Protein AF-A0A9D9GZW2-F1 (afdb_monomer_lite)

pLDDT: mean 77.82, std 18.8, range [27.69, 95.94]

Radius of gyration: 30.68 Å; chains: 1; bounding box: 64×22×95 Å

Organism: NCBI:txid2840936

Sequence (151 aa):
MFKLPNYIFGRLLDHSAIKVSILGNEFYRHENKVACKLFFTVKTPDNHLLKDLFIDDYFVSIGIAKCSENDTFDLTTGQKIAYAKAEKAAYWEVMSRLLAFKSDLKQFLDTFDTVYSQFSEKYDRTIECTDRYLDRFNGCQNFENESEPFC

Structure (mmCIF, N/CA/C/O backbone):
data_AF-A0A9D9GZW2-F1
#
_entry.id   AF-A0A9D9GZW2-F1
#
loop_
_atom_site.group_PDB
_atom_site.id
_atom_site.type_symbol
_atom_site.label_atom_id
_atom_site.label_alt_id
_atom_site.label_comp_id
_atom_site.label_asym_id
_atom_site.label_entity_id
_atom_site.label_seq_id
_atom_site.pdbx_PDB_ins_code
_atom_site.Cartn_x
_atom_site.Cartn_y
_atom_site.Cartn_z
_atom_site.occupancy
_atom_site.B_iso_or_equiv
_atom_site.auth_seq_id
_atom_site.auth_comp_id
_atom_site.auth_asym_id
_atom_site.auth_atom_id
_atom_site.pdbx_PDB_model_num
ATOM 1 N N . MET A 1 1 ? 11.583 -4.893 -32.122 1.00 30.06 1 MET A N 1
ATOM 2 C CA . MET A 1 1 ? 10.360 -4.078 -32.293 1.00 30.06 1 MET A CA 1
ATOM 3 C C . MET A 1 1 ? 9.635 -4.034 -30.952 1.00 30.06 1 MET A C 1
ATOM 5 O O . MET A 1 1 ? 8.847 -4.924 -30.659 1.00 30.06 1 MET A O 1
ATOM 9 N N . PHE A 1 2 ? 9.972 -3.072 -30.090 1.00 27.69 2 PHE A N 1
ATOM 10 C CA . PHE A 1 2 ? 9.299 -2.903 -28.800 1.00 27.69 2 PHE A CA 1
ATOM 11 C C . PHE A 1 2 ? 8.012 -2.114 -29.034 1.00 27.69 2 PHE A C 1
ATOM 13 O O . PHE A 1 2 ? 8.045 -0.914 -29.288 1.00 27.69 2 PHE A O 1
ATOM 20 N N . LYS A 1 3 ? 6.870 -2.806 -29.024 1.00 28.12 3 LYS A N 1
ATOM 21 C CA . LYS A 1 3 ? 5.562 -2.151 -29.003 1.00 28.12 3 LYS A CA 1
ATOM 22 C C . LYS A 1 3 ? 5.305 -1.678 -27.576 1.00 28.12 3 LYS A C 1
ATOM 24 O O . LYS A 1 3 ? 4.953 -2.490 -26.726 1.00 28.12 3 LYS A O 1
ATOM 29 N N . LEU A 1 4 ? 5.464 -0.381 -27.326 1.00 31.77 4 LEU A N 1
ATOM 30 C CA . LEU A 1 4 ? 4.804 0.265 -26.193 1.00 31.77 4 LEU A CA 1
ATOM 31 C C . LEU A 1 4 ? 3.288 0.177 -26.442 1.00 31.77 4 LEU A C 1
ATOM 33 O O . LEU A 1 4 ? 2.822 0.654 -27.481 1.00 31.77 4 LEU A O 1
ATOM 37 N N . PRO A 1 5 ? 2.500 -0.473 -25.569 1.00 34.72 5 PRO A N 1
ATOM 38 C CA . PRO A 1 5 ? 1.058 -0.513 -25.742 1.00 34.72 5 PRO A CA 1
ATOM 39 C C . PRO A 1 5 ? 0.489 0.900 -25.577 1.00 34.72 5 PRO A C 1
ATOM 41 O O . PRO A 1 5 ? 0.756 1.566 -24.579 1.00 34.72 5 PRO A O 1
ATOM 44 N N . ASN A 1 6 ? -0.354 1.318 -26.524 1.00 36.75 6 ASN A N 1
ATOM 45 C CA . ASN A 1 6 ? -1.133 2.569 -26.545 1.00 36.75 6 ASN A CA 1
ATOM 46 C C . ASN A 1 6 ? -2.160 2.708 -25.388 1.00 36.75 6 ASN A C 1
ATOM 48 O O . ASN A 1 6 ? -3.208 3.327 -25.545 1.00 36.75 6 ASN A O 1
ATOM 52 N N . TYR A 1 7 ? -1.899 2.131 -24.215 1.00 39.03 7 TYR A N 1
ATOM 53 C CA . TYR A 1 7 ? -2.846 2.045 -23.101 1.00 39.03 7 TYR A CA 1
ATOM 54 C C . TYR A 1 7 ? -2.590 3.039 -21.961 1.00 39.03 7 TYR A C 1
ATOM 56 O O . TYR A 1 7 ? -3.383 3.084 -21.025 1.00 39.03 7 TYR A O 1
ATOM 64 N N . ILE A 1 8 ? -1.534 3.858 -22.017 1.00 45.75 8 ILE A N 1
ATOM 65 C CA . ILE A 1 8 ? -1.079 4.605 -20.828 1.00 45.75 8 ILE A CA 1
ATOM 66 C C . ILE A 1 8 ? -1.924 5.860 -20.521 1.00 45.75 8 ILE A C 1
ATOM 68 O O . ILE A 1 8 ? -1.974 6.277 -19.370 1.00 45.75 8 ILE A O 1
ATOM 72 N N . PHE A 1 9 ? -2.682 6.418 -21.474 1.00 39.94 9 PHE A N 1
ATOM 73 C CA . PHE A 1 9 ? -3.397 7.690 -21.236 1.00 39.94 9 PHE A CA 1
ATOM 74 C C . PHE A 1 9 ? -4.919 7.674 -21.474 1.00 39.94 9 PHE A C 1
ATOM 76 O O . PHE A 1 9 ? -5.599 8.633 -21.120 1.00 39.94 9 PHE A O 1
ATOM 83 N N . GLY A 1 10 ? -5.492 6.594 -22.020 1.00 32.19 10 GLY A N 1
ATOM 84 C CA . GLY A 1 10 ? -6.872 6.599 -22.542 1.00 32.19 10 GLY A CA 1
ATOM 85 C C . GLY A 1 10 ? -8.004 6.179 -21.592 1.00 32.19 10 GLY A C 1
ATOM 86 O O . GLY A 1 10 ? -9.165 6.249 -21.985 1.00 32.19 10 GLY A O 1
ATOM 87 N N . ARG A 1 11 ? -7.722 5.720 -20.365 1.00 36.09 11 ARG A N 1
ATOM 88 C CA . ARG A 1 11 ? -8.758 5.301 -19.388 1.00 36.09 11 ARG A CA 1
ATOM 89 C C . ARG A 1 11 ? -8.500 5.835 -17.978 1.00 36.09 11 ARG A C 1
ATOM 91 O O . ARG A 1 11 ? -8.684 5.139 -16.988 1.00 36.09 11 ARG A O 1
ATOM 98 N N . LEU A 1 12 ? -8.089 7.095 -17.882 1.00 40.19 12 LEU A N 1
ATOM 99 C CA . LEU A 1 12 ? -7.905 7.799 -16.606 1.00 40.19 12 LEU A CA 1
ATOM 100 C C . LEU A 1 12 ? -9.223 8.251 -15.943 1.00 40.19 12 LEU A C 1
ATOM 102 O O . LEU A 1 12 ? -9.190 9.004 -14.976 1.00 40.19 12 LEU A O 1
ATOM 106 N N . LEU A 1 13 ? -10.380 7.799 -16.435 1.00 41.38 13 LEU A N 1
ATOM 107 C CA . LEU A 1 13 ? -11.697 8.192 -15.932 1.00 41.38 13 LEU A CA 1
ATOM 108 C C . LEU A 1 13 ? -12.627 6.978 -15.826 1.00 41.38 13 LEU A C 1
ATOM 110 O O . LEU A 1 13 ? -13.649 6.901 -16.498 1.00 41.38 13 LEU A O 1
ATOM 114 N N . ASP A 1 14 ? -12.270 6.027 -14.967 1.00 44.28 14 ASP A N 1
ATOM 115 C CA . ASP A 1 14 ? -13.284 5.224 -14.287 1.00 44.28 14 ASP A CA 1
ATOM 116 C C . ASP A 1 14 ? -13.081 5.415 -12.781 1.00 44.28 14 ASP A C 1
ATOM 118 O O . ASP A 1 14 ? -12.043 5.066 -12.216 1.00 44.28 14 ASP A O 1
ATOM 122 N N . HIS A 1 15 ? -14.027 6.094 -12.135 1.00 45.00 15 HIS A N 1
ATOM 123 C CA . HIS A 1 15 ? -13.935 6.603 -10.762 1.00 45.00 15 HIS A CA 1
ATOM 124 C C . HIS A 1 15 ? -14.033 5.511 -9.678 1.00 45.00 15 HIS A C 1
ATOM 126 O O . HIS A 1 15 ? -14.522 5.753 -8.571 1.00 45.00 15 HIS A O 1
ATOM 132 N N . SER A 1 16 ? -13.536 4.301 -9.924 1.00 54.06 16 SER A N 1
ATOM 133 C CA . SER A 1 16 ? -13.390 3.295 -8.874 1.00 54.06 16 SER A CA 1
ATOM 134 C C . SER A 1 16 ? -12.035 3.458 -8.183 1.00 54.06 16 SER A C 1
ATOM 136 O O . SER A 1 16 ? -11.085 2.742 -8.482 1.00 54.06 16 SER A O 1
ATOM 138 N N . ALA A 1 17 ? -11.946 4.431 -7.271 1.00 71.25 17 ALA A N 1
ATOM 139 C CA . ALA A 1 17 ? -10.790 4.639 -6.398 1.00 71.25 17 ALA A CA 1
ATOM 140 C C . ALA A 1 17 ? -10.310 3.327 -5.746 1.00 71.25 17 ALA A C 1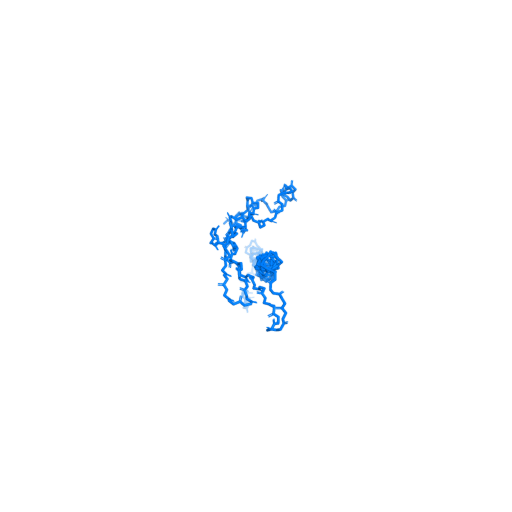
ATOM 142 O O . ALA A 1 17 ? -11.120 2.434 -5.480 1.00 71.25 17 ALA A O 1
ATOM 143 N N . ILE A 1 18 ? -9.009 3.240 -5.446 1.00 76.06 18 ILE A N 1
ATOM 144 C CA . ILE A 1 18 ? -8.459 2.196 -4.571 1.00 76.06 18 ILE A CA 1
ATOM 145 C C . ILE A 1 18 ? -9.237 2.231 -3.250 1.00 76.06 18 ILE A C 1
ATOM 147 O O . ILE A 1 18 ? -9.364 3.292 -2.637 1.00 76.06 18 ILE A O 1
ATOM 151 N N . LYS A 1 19 ? -9.791 1.090 -2.829 1.00 83.19 19 LYS A N 1
ATOM 152 C CA . LYS A 1 19 ? -10.639 0.988 -1.631 1.00 83.19 19 LYS A CA 1
ATOM 153 C C . LYS A 1 19 ? -10.162 -0.125 -0.711 1.00 83.19 19 LYS A C 1
ATOM 155 O O . LYS A 1 19 ? -9.970 -1.254 -1.153 1.00 83.19 19 LYS A O 1
ATOM 160 N N . VAL A 1 20 ? -10.077 0.177 0.581 1.00 87.06 20 VAL A N 1
ATOM 161 C CA . VAL A 1 20 ? -9.955 -0.837 1.634 1.00 87.06 20 VAL A CA 1
ATOM 162 C C . VAL A 1 20 ? -11.325 -1.490 1.810 1.00 87.06 20 VAL A C 1
ATOM 164 O O . VAL A 1 20 ? -12.293 -0.826 2.172 1.00 87.06 20 VAL A O 1
ATOM 167 N N . SER A 1 21 ? -11.422 -2.780 1.504 1.00 88.12 21 SER A N 1
ATOM 168 C CA . SER A 1 21 ? -12.635 -3.580 1.682 1.00 88.12 21 SER A CA 1
ATOM 169 C C . SER A 1 21 ? -12.471 -4.445 2.922 1.00 88.12 21 SER A C 1
ATOM 171 O O . SER A 1 21 ? -11.622 -5.333 2.960 1.00 88.12 21 SER A O 1
ATOM 173 N N . ILE A 1 22 ? -13.262 -4.167 3.953 1.00 87.94 22 ILE A N 1
ATOM 174 C CA . ILE A 1 22 ? -13.203 -4.895 5.221 1.00 87.94 22 ILE A CA 1
ATOM 175 C C . ILE A 1 22 ? -13.950 -6.218 5.059 1.00 87.94 22 ILE A C 1
ATOM 177 O O . ILE A 1 22 ? -15.128 -6.226 4.708 1.00 87.94 22 ILE A O 1
ATOM 181 N N . LEU A 1 23 ? -13.253 -7.325 5.307 1.00 87.19 23 LEU A N 1
ATOM 182 C CA . LEU A 1 23 ? -13.788 -8.683 5.194 1.00 87.19 23 LEU A CA 1
ATOM 183 C C . LEU A 1 23 ? -14.359 -9.173 6.527 1.00 87.19 23 LEU A C 1
ATOM 185 O O . LEU A 1 23 ? -15.326 -9.928 6.552 1.00 87.19 23 LEU A O 1
ATOM 189 N N . GLY A 1 24 ? -13.764 -8.732 7.636 1.00 87.75 24 GLY A N 1
ATOM 190 C CA . GLY A 1 24 ? -14.200 -9.101 8.974 1.00 87.75 24 GLY A CA 1
ATOM 191 C C . GLY A 1 24 ? -13.320 -8.506 10.065 1.00 87.75 24 GLY A C 1
ATOM 192 O O . GLY A 1 24 ? -12.265 -7.924 9.800 1.00 87.75 24 GLY A O 1
ATOM 193 N N . ASN A 1 25 ? -13.760 -8.660 11.310 1.00 91.50 25 ASN A N 1
ATOM 194 C CA . ASN A 1 25 ? -12.998 -8.279 12.487 1.00 91.50 25 ASN A CA 1
ATOM 195 C C . ASN A 1 25 ? -13.123 -9.333 13.596 1.00 91.50 25 ASN A C 1
ATOM 197 O O . ASN A 1 25 ? -14.113 -10.051 13.699 1.00 91.50 25 ASN A O 1
ATOM 201 N N . GLU A 1 26 ? -12.094 -9.419 14.429 1.00 92.75 26 GLU A N 1
ATOM 202 C CA . GLU A 1 26 ? -12.056 -10.257 15.623 1.00 92.75 26 GLU A CA 1
ATOM 203 C C . GLU A 1 26 ? -11.613 -9.408 16.810 1.00 92.75 26 GLU A C 1
ATOM 205 O O . GLU A 1 26 ? -10.624 -8.674 16.729 1.00 92.75 26 GLU A O 1
ATOM 210 N N . PHE A 1 27 ? -12.323 -9.524 17.929 1.00 90.12 27 PHE A N 1
ATOM 211 C CA . PHE A 1 27 ? -11.971 -8.827 19.160 1.00 90.12 27 PHE A CA 1
ATOM 212 C C . PHE A 1 27 ? -11.376 -9.788 20.182 1.00 90.12 27 PHE A C 1
ATOM 214 O O . PHE A 1 27 ? -11.946 -10.833 20.483 1.00 90.12 27 PHE A O 1
ATOM 221 N N . TYR A 1 28 ? -10.259 -9.376 20.772 1.00 91.56 28 TYR A N 1
ATOM 222 C CA . TYR A 1 28 ? -9.577 -10.085 21.846 1.00 91.56 28 TYR A CA 1
ATOM 223 C C . TYR A 1 28 ? -9.555 -9.194 23.081 1.00 91.56 28 TYR A C 1
ATOM 225 O O . TYR A 1 28 ? -9.171 -8.026 23.006 1.00 91.56 28 TYR A O 1
ATOM 233 N N . ARG A 1 29 ? -9.959 -9.736 24.230 1.00 85.94 29 ARG A N 1
ATOM 234 C CA . ARG A 1 29 ? -9.942 -9.018 25.508 1.00 85.94 29 ARG A CA 1
ATOM 235 C C . ARG A 1 29 ? -8.911 -9.632 26.439 1.00 85.94 29 ARG A C 1
ATOM 237 O O . ARG A 1 29 ? -8.884 -10.846 26.618 1.00 85.94 29 ARG A O 1
ATOM 244 N N . HIS A 1 30 ? -8.133 -8.775 27.088 1.00 85.31 30 HIS A N 1
ATOM 245 C CA . HIS A 1 30 ? -7.280 -9.173 28.197 1.00 85.31 30 HIS A CA 1
ATOM 246 C C . HIS A 1 30 ? -7.167 -8.020 29.198 1.00 85.31 30 HIS A C 1
ATOM 248 O O . HIS A 1 30 ? -6.673 -6.949 28.845 1.00 85.31 30 HIS A O 1
ATOM 254 N N . GLU A 1 31 ? -7.652 -8.226 30.426 1.00 85.12 31 GLU A N 1
ATOM 255 C CA . GLU A 1 31 ? -7.651 -7.214 31.497 1.00 85.12 31 GLU A CA 1
ATOM 256 C C . GLU A 1 31 ? -8.304 -5.883 31.046 1.00 85.12 31 GLU A C 1
ATOM 258 O O . GLU A 1 31 ? -9.431 -5.887 30.539 1.00 85.12 31 GLU A O 1
ATOM 263 N N . ASN A 1 32 ? -7.581 -4.762 31.183 1.00 85.38 32 ASN A N 1
ATOM 264 C CA . ASN A 1 32 ? -7.967 -3.406 30.769 1.00 85.38 32 ASN A CA 1
ATOM 265 C C . ASN A 1 32 ? -7.593 -3.101 29.303 1.00 85.38 32 ASN A C 1
ATOM 267 O O . ASN A 1 32 ? -7.330 -1.947 28.941 1.00 85.38 32 ASN A O 1
ATOM 271 N N . LYS A 1 33 ? -7.507 -4.135 28.453 1.00 88.00 33 LYS A N 1
ATOM 272 C CA . LYS A 1 33 ? -7.174 -4.022 27.027 1.00 88.00 33 LYS A CA 1
ATOM 273 C C . LYS A 1 33 ? -8.191 -4.747 26.152 1.00 88.00 33 LYS A C 1
ATOM 275 O O . LYS A 1 33 ? -8.612 -5.868 26.444 1.00 88.00 33 LYS A O 1
ATOM 280 N N . VAL A 1 34 ? -8.500 -4.128 25.017 1.00 91.44 34 VAL A N 1
ATOM 281 C CA . VAL A 1 34 ? -9.183 -4.754 23.882 1.00 91.44 34 VAL A CA 1
ATOM 282 C C . VAL A 1 34 ? -8.324 -4.573 22.641 1.00 91.44 34 VAL A C 1
ATOM 284 O O . VAL A 1 34 ? -7.910 -3.461 22.316 1.00 91.44 34 VAL A O 1
ATOM 287 N N . ALA A 1 35 ? -8.059 -5.668 21.943 1.00 92.00 35 ALA A N 1
ATOM 288 C CA . ALA A 1 35 ? -7.463 -5.663 20.620 1.00 92.00 35 ALA A CA 1
ATOM 289 C C . ALA A 1 35 ? -8.536 -5.992 19.577 1.00 92.00 35 ALA A C 1
ATOM 291 O O . ALA A 1 35 ? -9.394 -6.838 19.811 1.00 92.00 35 ALA A O 1
ATOM 292 N N . CYS A 1 36 ? -8.472 -5.326 18.432 1.00 92.44 36 CYS A N 1
ATOM 293 C CA . CYS A 1 36 ? -9.262 -5.615 17.247 1.00 92.44 36 CYS A CA 1
ATOM 294 C C . CYS A 1 36 ? -8.299 -6.050 16.151 1.00 92.44 36 CYS A C 1
ATOM 296 O O . CYS A 1 36 ? -7.436 -5.270 15.750 1.00 92.44 36 CYS A O 1
ATOM 298 N N . LYS A 1 37 ? -8.452 -7.276 15.667 1.00 93.75 37 LYS A N 1
ATOM 299 C CA . LYS A 1 37 ? -7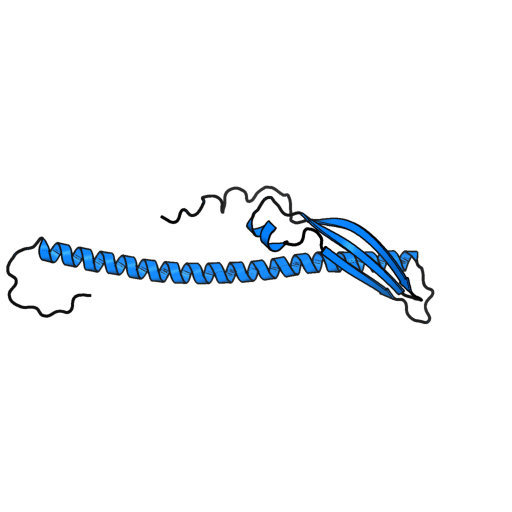.794 -7.778 14.467 1.00 93.75 37 LYS A CA 1
ATOM 300 C C . LYS A 1 37 ? -8.749 -7.566 13.297 1.00 93.75 37 LYS A C 1
ATOM 302 O O . LYS A 1 37 ? -9.862 -8.078 13.312 1.00 93.75 37 LYS A O 1
ATOM 307 N N . LEU A 1 38 ? -8.343 -6.756 12.332 1.00 93.38 38 LEU A N 1
ATOM 308 C CA . LEU A 1 38 ? -9.115 -6.377 11.157 1.00 93.38 38 LEU A CA 1
ATOM 309 C C . LEU A 1 38 ? -8.553 -7.104 9.939 1.00 93.38 38 LEU A C 1
ATOM 311 O O . LEU A 1 38 ? -7.372 -6.955 9.627 1.00 93.38 38 LEU A O 1
ATOM 315 N N . PHE A 1 39 ? -9.408 -7.857 9.257 1.00 92.12 39 PHE A N 1
ATOM 316 C CA . PHE A 1 39 ? -9.090 -8.520 8.000 1.00 92.12 39 PHE A CA 1
ATOM 317 C C . PHE A 1 39 ? -9.639 -7.666 6.868 1.00 92.12 39 PHE A C 1
ATOM 319 O O . PHE A 1 39 ? -10.838 -7.369 6.827 1.00 92.12 39 PHE A O 1
ATOM 326 N N . PHE A 1 40 ? -8.771 -7.248 5.958 1.00 91.31 40 PHE A N 1
ATOM 327 C CA . PHE A 1 40 ? -9.157 -6.382 4.855 1.00 91.31 40 PHE A CA 1
ATOM 328 C C . PHE A 1 40 ? -8.465 -6.798 3.568 1.00 91.31 40 PHE A C 1
ATOM 330 O O . PHE A 1 40 ? -7.414 -7.421 3.584 1.00 91.31 40 PHE A O 1
ATOM 337 N N . THR A 1 41 ? -9.054 -6.435 2.441 1.00 91.00 41 THR A N 1
ATOM 338 C CA . THR A 1 41 ? -8.436 -6.552 1.122 1.00 91.00 41 THR A CA 1
ATOM 339 C C . THR A 1 41 ? -8.428 -5.189 0.448 1.00 91.00 41 THR A C 1
ATOM 341 O O . THR A 1 41 ? -9.165 -4.277 0.843 1.00 91.00 41 THR A O 1
ATOM 344 N N . VAL A 1 42 ? -7.589 -5.025 -0.566 1.00 87.62 42 VAL A N 1
ATOM 345 C CA . VAL A 1 42 ? -7.514 -3.791 -1.342 1.00 87.62 42 VAL A CA 1
ATOM 346 C C . VAL A 1 42 ? -8.176 -4.032 -2.683 1.00 87.62 42 VAL A C 1
ATOM 348 O O . VAL A 1 42 ? -7.692 -4.791 -3.514 1.00 87.62 42 VAL A O 1
ATOM 351 N N . LYS A 1 43 ? -9.291 -3.344 -2.918 1.00 83.44 43 LYS A N 1
ATOM 352 C CA . LYS A 1 43 ? -9.925 -3.335 -4.228 1.00 83.44 43 LYS A CA 1
ATOM 353 C C . LYS A 1 43 ? -9.249 -2.278 -5.086 1.00 83.44 43 LYS A C 1
ATOM 355 O O . LYS A 1 43 ? -9.391 -1.081 -4.824 1.00 83.44 43 LYS A O 1
ATOM 360 N N . THR A 1 44 ? -8.535 -2.724 -6.107 1.00 77.38 44 THR A N 1
ATOM 361 C CA . THR A 1 44 ? -7.929 -1.867 -7.124 1.00 77.38 44 THR A CA 1
ATOM 362 C C . THR A 1 44 ? -8.780 -1.849 -8.398 1.00 77.38 44 THR A C 1
ATOM 364 O O . THR A 1 44 ? -9.568 -2.771 -8.634 1.00 77.38 44 THR A O 1
ATOM 367 N N . PRO A 1 45 ? -8.671 -0.794 -9.227 1.00 75.00 45 PRO A N 1
ATOM 368 C CA . PRO A 1 45 ? -9.142 -0.846 -10.608 1.00 75.00 45 PRO A CA 1
ATOM 369 C C . PRO A 1 45 ? -8.516 -2.032 -11.347 1.00 75.00 45 PRO A C 1
ATOM 371 O O . PRO A 1 45 ? -7.454 -2.514 -10.948 1.00 75.00 45 PRO A O 1
ATOM 374 N N . ASP A 1 46 ? -9.120 -2.455 -12.459 1.00 73.19 46 ASP A N 1
ATOM 375 C CA . ASP A 1 46 ? -8.546 -3.488 -13.328 1.00 73.19 46 ASP A CA 1
ATOM 376 C C . ASP A 1 46 ? -7.285 -2.967 -14.048 1.00 73.19 46 ASP A C 1
ATOM 378 O O . ASP A 1 46 ? -7.300 -2.568 -15.211 1.00 73.19 46 ASP A O 1
ATOM 382 N N . ASN A 1 47 ? -6.189 -2.891 -13.297 1.00 72.81 47 ASN A N 1
ATOM 383 C CA . ASN A 1 47 ? -4.884 -2.408 -13.707 1.00 72.81 47 ASN A CA 1
ATOM 384 C C . ASN A 1 47 ? -3.830 -3.400 -13.203 1.00 72.81 47 ASN A C 1
ATOM 386 O O . ASN A 1 47 ? -3.680 -3.594 -11.999 1.00 72.81 47 ASN A O 1
ATOM 390 N N . HIS A 1 48 ? -3.104 -4.016 -14.136 1.00 70.69 48 HIS A N 1
ATOM 391 C CA . HIS A 1 48 ? -2.097 -5.038 -13.848 1.00 70.69 48 HIS A CA 1
ATOM 392 C C . HIS A 1 48 ? -0.991 -4.539 -12.902 1.00 70.69 48 HIS A C 1
ATOM 394 O O . HIS A 1 48 ? -0.651 -5.248 -11.966 1.00 70.69 48 HIS A O 1
ATOM 400 N N . LEU A 1 49 ? -0.527 -3.292 -13.045 1.00 72.56 49 LEU A N 1
ATOM 401 C CA . LEU A 1 49 ? 0.512 -2.720 -12.176 1.00 72.56 49 LEU A CA 1
ATOM 402 C C . LEU A 1 49 ? 0.039 -2.575 -10.725 1.00 72.56 49 LEU A C 1
ATOM 404 O O . LEU A 1 49 ? 0.798 -2.803 -9.789 1.00 72.56 49 LEU A O 1
ATOM 408 N N . LEU A 1 50 ? -1.226 -2.192 -10.527 1.00 75.06 50 LEU A N 1
ATOM 409 C CA . LEU A 1 50 ? -1.796 -2.075 -9.184 1.00 75.06 50 LEU A CA 1
ATOM 410 C C . LEU A 1 50 ? -2.116 -3.440 -8.574 1.00 75.06 50 LEU A C 1
ATOM 412 O O . LEU A 1 50 ? -2.063 -3.567 -7.356 1.00 75.06 50 LEU A O 1
ATOM 416 N N . LYS A 1 51 ? -2.447 -4.452 -9.384 1.00 74.56 51 LYS A N 1
ATOM 417 C CA . LYS A 1 51 ? -2.633 -5.826 -8.894 1.00 74.56 51 LYS A CA 1
ATOM 418 C C . LYS A 1 51 ? -1.329 -6.394 -8.340 1.00 74.56 51 LYS A C 1
ATOM 420 O O . LYS A 1 51 ? -1.341 -6.951 -7.249 1.00 74.56 51 LYS A O 1
ATOM 425 N N . ASP A 1 52 ? -0.215 -6.152 -9.026 1.00 76.25 52 ASP A N 1
ATOM 426 C CA . ASP A 1 52 ? 1.105 -6.616 -8.586 1.00 76.25 52 ASP A CA 1
ATOM 427 C C . ASP A 1 52 ? 1.588 -5.911 -7.299 1.00 76.25 52 ASP A C 1
ATOM 429 O O . ASP A 1 52 ? 2.381 -6.460 -6.540 1.00 76.25 52 ASP A O 1
ATOM 433 N N . LEU A 1 53 ? 1.083 -4.710 -6.993 1.00 77.25 53 LEU A N 1
ATOM 434 C CA . LEU A 1 53 ? 1.425 -3.987 -5.760 1.00 77.25 53 LEU A CA 1
ATOM 435 C C . LEU A 1 53 ? 0.779 -4.586 -4.495 1.00 77.25 53 LEU A C 1
ATOM 437 O O . LEU A 1 53 ? 1.327 -4.477 -3.393 1.00 77.25 53 LEU A O 1
ATOM 441 N N . PHE A 1 54 ? -0.401 -5.190 -4.639 1.00 80.38 54 PHE A N 1
ATOM 442 C CA . PHE A 1 54 ? -1.182 -5.759 -3.536 1.00 80.38 54 PHE A CA 1
ATOM 443 C C . PHE A 1 54 ? -1.264 -7.285 -3.627 1.00 80.38 54 PHE A C 1
ATOM 445 O O . PHE A 1 54 ? -2.293 -7.863 -3.289 1.00 80.38 54 PHE A O 1
ATOM 452 N N . ILE A 1 55 ? -0.178 -7.930 -4.071 1.00 68.31 55 ILE A N 1
ATOM 453 C CA . ILE A 1 55 ? -0.005 -9.381 -3.927 1.00 68.31 55 ILE A CA 1
ATOM 454 C C . ILE A 1 55 ? -0.204 -9.721 -2.441 1.00 68.31 55 ILE A C 1
ATOM 456 O O . ILE A 1 55 ? 0.321 -9.004 -1.587 1.00 68.31 55 ILE A O 1
ATOM 460 N N . ASP A 1 56 ? -0.981 -10.777 -2.185 1.00 60.97 56 ASP A N 1
ATOM 461 C CA . ASP A 1 56 ? -1.651 -11.157 -0.928 1.00 60.97 56 ASP A CA 1
ATOM 462 C C . ASP A 1 56 ? -3.120 -10.685 -0.884 1.00 60.97 56 ASP A C 1
ATOM 464 O O . ASP A 1 56 ? -3.439 -9.566 -0.490 1.00 60.97 56 ASP A O 1
ATOM 468 N N . ASP A 1 57 ? -4.045 -11.577 -1.271 1.00 70.81 57 ASP A N 1
ATOM 469 C CA . ASP A 1 57 ? -5.490 -11.298 -1.401 1.00 70.81 57 ASP A CA 1
ATOM 470 C C . ASP A 1 57 ? -6.163 -10.796 -0.103 1.00 70.81 57 ASP A C 1
ATOM 472 O O . ASP A 1 57 ? -7.282 -10.268 -0.140 1.00 70.81 57 ASP A O 1
ATOM 476 N N . TYR A 1 58 ? -5.498 -10.926 1.051 1.00 83.88 58 TYR A N 1
ATOM 477 C CA . TYR A 1 58 ? -5.966 -10.412 2.334 1.00 83.88 58 TYR A CA 1
ATOM 478 C C . TYR A 1 58 ? -4.814 -9.922 3.228 1.00 83.88 58 TYR A C 1
ATOM 480 O O . TYR A 1 58 ? -3.784 -10.570 3.390 1.00 83.88 58 TYR A O 1
ATOM 488 N N . PHE A 1 59 ? -5.048 -8.794 3.888 1.00 89.12 59 PHE A N 1
ATOM 489 C CA . PHE A 1 59 ? -4.169 -8.148 4.855 1.00 89.12 59 PHE A CA 1
ATOM 490 C C . PHE A 1 59 ? -4.783 -8.203 6.252 1.00 89.12 59 PHE A C 1
ATOM 492 O O . PHE A 1 59 ? -6.003 -8.311 6.429 1.00 89.12 59 PHE A O 1
ATOM 499 N N . VAL A 1 60 ? -3.923 -8.096 7.263 1.00 92.06 60 VAL A N 1
ATOM 500 C CA . VAL A 1 60 ? -4.329 -8.102 8.667 1.00 92.06 60 VAL A CA 1
ATOM 501 C C . VAL A 1 60 ? -3.736 -6.894 9.373 1.00 92.06 60 VAL A C 1
ATOM 503 O O . VAL A 1 60 ? -2.523 -6.739 9.449 1.00 92.06 60 VAL A O 1
ATOM 506 N N . SER A 1 61 ? -4.598 -6.070 9.960 1.00 92.44 61 SER A N 1
ATOM 507 C CA . SER A 1 61 ? -4.205 -4.940 10.804 1.00 92.44 61 SER A CA 1
ATOM 508 C C . SER A 1 61 ? -4.727 -5.122 12.222 1.00 92.44 61 SER A C 1
ATOM 510 O O . SER A 1 61 ? -5.830 -5.621 12.425 1.00 92.44 61 SER A O 1
ATOM 512 N N . ILE A 1 62 ? -3.949 -4.713 13.225 1.00 93.94 62 ILE A N 1
ATOM 513 C CA . ILE A 1 62 ? -4.335 -4.839 14.635 1.00 93.94 62 ILE A CA 1
ATOM 514 C C . ILE A 1 62 ? -4.378 -3.460 15.283 1.00 93.94 62 ILE A C 1
ATOM 516 O O . ILE A 1 62 ? -3.40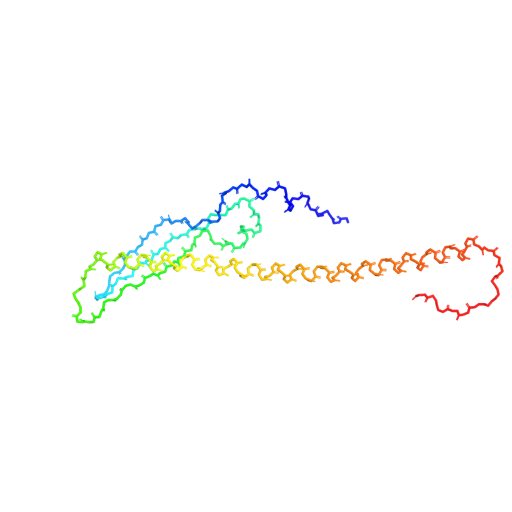7 -2.708 15.250 1.00 93.94 62 ILE A O 1
ATOM 520 N N . GLY A 1 63 ? -5.501 -3.144 15.918 1.00 92.62 63 GLY A N 1
ATOM 521 C CA . GLY A 1 63 ? -5.677 -1.945 16.726 1.00 92.62 63 GLY A CA 1
ATOM 522 C C . GLY A 1 63 ? -5.891 -2.301 18.189 1.00 92.62 63 GLY A C 1
ATOM 523 O O . GLY A 1 63 ? -6.665 -3.197 18.506 1.00 92.62 63 GLY A O 1
ATOM 524 N N . ILE A 1 64 ? -5.208 -1.598 19.095 1.00 93.25 64 ILE A N 1
ATOM 525 C CA . ILE A 1 64 ? -5.253 -1.887 20.536 1.00 93.25 64 ILE A CA 1
ATOM 526 C C . ILE A 1 64 ? -5.783 -0.676 21.305 1.00 93.25 64 ILE A C 1
ATOM 528 O O . ILE A 1 64 ? -5.196 0.412 21.273 1.00 93.25 64 ILE A O 1
ATOM 532 N N . ALA A 1 65 ? -6.871 -0.873 22.042 1.00 91.81 65 ALA A N 1
ATOM 533 C CA . ALA A 1 65 ? -7.376 0.041 23.055 1.00 91.81 65 ALA A CA 1
ATOM 534 C C . ALA A 1 65 ? -6.944 -0.444 24.444 1.00 91.81 65 ALA A C 1
ATOM 536 O O . ALA A 1 65 ? -7.155 -1.602 24.796 1.00 91.81 65 ALA A O 1
ATOM 537 N N . LYS A 1 66 ? -6.338 0.444 25.232 1.00 89.50 66 LYS A N 1
ATOM 538 C CA . LYS A 1 66 ? -5.929 0.195 26.617 1.00 89.50 66 LYS A CA 1
ATOM 539 C C . LYS A 1 66 ? -6.376 1.385 27.459 1.00 89.50 66 LYS A C 1
ATOM 541 O O . LYS A 1 66 ? -6.064 2.513 27.084 1.00 89.50 66 LYS A O 1
ATOM 546 N N . CYS A 1 67 ? -7.064 1.126 28.564 1.00 79.06 67 CYS A N 1
ATOM 547 C CA . CYS A 1 67 ? -7.324 2.138 29.588 1.00 79.06 67 CYS A CA 1
ATOM 548 C C . CYS A 1 67 ? -6.185 2.163 30.613 1.00 79.06 67 CYS A C 1
ATOM 550 O O . CYS A 1 67 ? -5.437 1.188 30.757 1.00 79.06 67 CYS A O 1
ATOM 552 N N . SER A 1 68 ? -6.056 3.279 31.325 1.00 80.31 68 SER A N 1
ATOM 553 C CA . SER A 1 68 ? -5.183 3.381 32.495 1.00 80.31 68 SER A CA 1
ATOM 554 C C . SER A 1 68 ? -5.604 2.350 33.549 1.00 80.31 68 SER A C 1
ATOM 556 O O . SER A 1 68 ? -6.761 1.934 33.589 1.00 80.31 68 SER A O 1
ATOM 558 N N . GLU A 1 69 ? -4.685 1.925 34.417 1.00 75.19 69 GLU A N 1
ATOM 559 C CA . GLU A 1 69 ? -4.975 0.901 35.441 1.00 75.19 69 GLU A CA 1
ATOM 560 C C . GLU A 1 69 ? -6.077 1.326 36.422 1.00 75.19 69 GLU A C 1
ATOM 562 O O . GLU A 1 69 ? -6.801 0.477 36.932 1.00 75.19 69 GLU A O 1
ATOM 567 N N . ASN A 1 70 ? -6.262 2.637 36.597 1.00 78.00 70 ASN A N 1
ATOM 568 C CA . ASN A 1 70 ? -7.217 3.224 37.536 1.00 78.00 70 ASN A CA 1
ATOM 569 C C . ASN A 1 70 ? -8.527 3.709 36.880 1.00 78.00 70 ASN A C 1
ATOM 571 O O . ASN A 1 70 ? -9.363 4.288 37.568 1.00 78.00 70 ASN A O 1
ATOM 575 N N . ASP A 1 71 ? -8.709 3.504 35.570 1.00 74.81 71 ASP A N 1
ATOM 576 C CA . ASP A 1 71 ? -9.910 3.935 34.843 1.00 74.81 71 ASP A CA 1
ATOM 577 C C . ASP A 1 71 ? -10.958 2.817 34.753 1.00 74.81 71 ASP A C 1
ATOM 579 O O . ASP A 1 71 ? -10.640 1.630 34.657 1.00 74.81 71 ASP A O 1
ATOM 583 N N . THR A 1 72 ? -12.237 3.196 34.713 1.00 74.44 72 THR A N 1
ATOM 584 C CA . THR A 1 72 ? -13.333 2.249 34.473 1.00 74.44 72 THR A CA 1
ATOM 585 C C . THR A 1 72 ? -13.314 1.787 33.013 1.00 74.44 72 THR A C 1
ATOM 587 O O . THR A 1 72 ? -13.463 2.584 32.087 1.00 74.44 72 THR A O 1
ATOM 590 N N . PHE A 1 73 ? -13.122 0.483 32.792 1.00 76.44 73 PHE A N 1
ATOM 591 C CA . PHE A 1 73 ? -13.018 -0.092 31.451 1.00 76.44 73 PHE A CA 1
ATOM 592 C C . PHE A 1 73 ? -14.400 -0.317 30.816 1.00 76.44 73 PHE A C 1
ATOM 594 O O . PHE A 1 73 ? -15.054 -1.329 31.075 1.00 76.44 73 PHE A O 1
ATOM 601 N N . ASP A 1 74 ? -14.834 0.599 29.948 1.00 83.88 74 ASP A N 1
ATOM 602 C CA . ASP A 1 74 ? -16.003 0.374 29.091 1.00 83.88 74 ASP A CA 1
ATOM 603 C C . ASP A 1 74 ? -15.616 -0.467 27.867 1.00 83.88 74 ASP A C 1
ATOM 605 O O . ASP A 1 74 ? -14.947 0.002 26.941 1.00 83.88 74 ASP A O 1
ATOM 609 N N . LEU A 1 75 ? -16.082 -1.718 27.852 1.00 82.56 75 LEU A N 1
ATOM 610 C CA . LEU A 1 75 ? -15.855 -2.671 26.767 1.00 82.56 75 LEU A CA 1
ATOM 611 C C . LEU A 1 75 ? -16.337 -2.136 25.412 1.00 82.56 75 LEU A C 1
ATOM 613 O O . LEU A 1 75 ? -15.653 -2.323 24.406 1.00 82.56 75 LEU A O 1
ATOM 617 N N . THR A 1 76 ? -17.481 -1.452 25.388 1.00 88.38 76 THR A N 1
ATOM 618 C CA . THR A 1 76 ? -18.088 -0.938 24.154 1.00 88.38 76 THR A CA 1
ATOM 619 C C . THR A 1 76 ? -17.209 0.152 23.552 1.00 88.38 76 THR A C 1
ATOM 621 O O . THR A 1 76 ? -16.905 0.144 22.358 1.00 88.38 76 THR A O 1
ATOM 624 N N . THR A 1 77 ? -16.749 1.078 24.391 1.00 88.00 77 THR A N 1
ATOM 625 C CA . THR A 1 77 ? -15.806 2.124 23.986 1.00 88.00 77 THR A CA 1
ATOM 626 C C . THR A 1 77 ? -14.447 1.536 23.603 1.00 88.00 77 THR A C 1
ATOM 628 O O . THR A 1 77 ? -13.888 1.911 22.570 1.00 88.00 77 THR A O 1
ATOM 631 N N . GLY A 1 78 ? -13.942 0.554 24.354 1.00 88.50 78 GLY A N 1
ATOM 632 C CA . GLY A 1 78 ? -12.700 -0.155 24.043 1.00 88.50 78 GLY A CA 1
ATOM 633 C C . GLY A 1 78 ? -12.724 -0.823 22.665 1.00 88.50 78 GLY A C 1
ATOM 634 O O . GLY A 1 78 ? -11.783 -0.658 21.890 1.00 88.50 78 GLY A O 1
ATOM 635 N N . GLN A 1 79 ? -13.816 -1.506 22.314 1.00 90.50 79 GLN A N 1
ATOM 636 C CA . GLN A 1 79 ? -14.006 -2.101 20.986 1.00 90.50 79 GLN A CA 1
ATOM 637 C C . GLN A 1 79 ? -14.021 -1.044 19.877 1.00 90.50 79 GLN A C 1
ATOM 639 O O . GLN A 1 79 ? -13.311 -1.200 18.884 1.00 90.50 79 GLN A O 1
ATOM 644 N N . LYS A 1 80 ? -14.750 0.066 20.058 1.00 90.69 80 LYS A N 1
ATOM 645 C CA . LYS A 1 80 ? -14.784 1.170 19.080 1.00 90.69 80 LYS A CA 1
ATOM 646 C C . LYS A 1 80 ? -13.395 1.763 18.831 1.00 90.69 80 LYS A C 1
ATOM 648 O O . LYS A 1 80 ? -13.007 1.959 17.683 1.00 90.69 80 LYS A O 1
ATOM 653 N N . ILE A 1 81 ? -12.626 2.007 19.894 1.00 91.38 81 ILE A N 1
ATOM 654 C CA . ILE A 1 81 ? -11.263 2.551 19.789 1.00 91.38 81 ILE A CA 1
ATOM 655 C C . ILE A 1 81 ? -10.327 1.544 19.114 1.00 91.38 81 ILE A C 1
ATOM 657 O O . ILE A 1 81 ? -9.540 1.921 18.245 1.00 91.38 81 ILE A O 1
ATOM 661 N N . ALA A 1 82 ? -10.388 0.272 19.513 1.00 92.12 82 ALA A N 1
ATOM 662 C CA . ALA A 1 82 ? -9.547 -0.773 18.944 1.00 92.12 82 ALA A CA 1
ATOM 663 C C . ALA A 1 82 ? -9.821 -0.939 17.445 1.00 92.12 82 ALA A C 1
ATOM 665 O O . ALA A 1 82 ? -8.878 -0.977 16.657 1.00 92.12 82 ALA A O 1
ATOM 666 N N . TYR A 1 83 ? -11.094 -0.946 17.046 1.00 91.50 83 TYR A N 1
ATOM 667 C CA . TYR A 1 83 ? -11.499 -0.986 15.644 1.00 91.50 83 TYR A CA 1
ATOM 668 C C . TYR A 1 83 ? -10.982 0.226 14.864 1.00 91.50 83 TYR A C 1
ATOM 670 O O . TYR A 1 83 ? -10.298 0.050 13.861 1.00 91.50 83 TYR A O 1
ATOM 678 N N . ALA A 1 84 ? -11.204 1.448 15.361 1.00 92.75 84 ALA A N 1
ATOM 679 C CA . ALA A 1 84 ? -10.745 2.668 14.691 1.00 92.75 84 ALA A CA 1
ATOM 680 C C . ALA A 1 84 ? -9.216 2.697 14.505 1.00 92.75 84 ALA A C 1
ATOM 682 O O . ALA A 1 84 ? -8.707 3.166 13.487 1.00 92.75 84 ALA A O 1
ATOM 683 N N . LYS A 1 85 ? -8.457 2.164 15.473 1.00 93.69 85 LYS A N 1
ATOM 684 C CA . LYS A 1 85 ? -7.000 2.015 15.348 1.00 93.69 85 LYS A CA 1
ATOM 685 C C . LYS A 1 85 ? -6.608 0.976 14.298 1.00 93.69 85 LYS A C 1
ATOM 687 O O . LYS A 1 85 ? -5.667 1.227 13.552 1.00 93.69 85 LYS A O 1
ATOM 692 N N . ALA A 1 86 ? -7.307 -0.157 14.244 1.00 93.06 86 ALA A N 1
ATOM 693 C CA . ALA A 1 86 ? -7.054 -1.202 13.254 1.00 93.06 86 ALA A CA 1
ATOM 694 C C . ALA A 1 86 ? -7.370 -0.701 11.837 1.00 93.06 86 ALA A C 1
ATOM 696 O O . ALA A 1 86 ? -6.588 -0.912 10.917 1.00 93.06 86 ALA A O 1
ATOM 697 N N . GLU A 1 87 ? -8.472 0.033 11.680 1.00 92.81 87 GLU A N 1
ATOM 698 C CA . GLU A 1 87 ? -8.867 0.657 10.418 1.00 92.81 87 GLU A CA 1
ATOM 699 C C . GLU A 1 87 ? -7.847 1.709 9.972 1.00 92.81 87 GLU A C 1
ATOM 701 O O . GLU A 1 87 ? -7.366 1.665 8.840 1.00 92.81 87 GLU A O 1
ATOM 706 N N . LYS A 1 88 ? -7.426 2.607 10.872 1.00 93.88 88 LYS A N 1
ATOM 707 C CA . LYS A 1 88 ? -6.355 3.570 10.578 1.00 93.88 88 LYS A CA 1
ATOM 708 C C . LYS A 1 88 ? -5.070 2.871 10.120 1.00 93.88 88 LYS A C 1
ATOM 710 O O . LYS A 1 88 ? -4.434 3.347 9.182 1.00 93.88 88 LYS A O 1
ATOM 715 N N . ALA A 1 89 ? -4.684 1.775 10.777 1.00 93.12 89 ALA A N 1
ATOM 716 C CA . ALA A 1 89 ? -3.505 0.997 10.401 1.00 93.12 89 ALA A CA 1
ATOM 717 C C . ALA A 1 89 ? -3.647 0.386 8.997 1.00 93.12 89 ALA A C 1
ATOM 719 O O . ALA A 1 89 ? -2.718 0.506 8.204 1.00 93.12 89 ALA A O 1
ATOM 720 N N . ALA A 1 90 ? -4.824 -0.146 8.655 1.00 92.38 90 ALA A N 1
ATOM 721 C CA . ALA A 1 90 ? -5.101 -0.685 7.326 1.00 92.38 90 ALA A CA 1
ATOM 722 C C . ALA A 1 90 ? -4.936 0.380 6.229 1.00 92.38 90 ALA A C 1
ATOM 724 O O . ALA A 1 90 ? -4.217 0.172 5.253 1.00 92.38 90 ALA A O 1
ATOM 725 N N . TYR A 1 91 ? -5.532 1.564 6.408 1.00 91.88 91 TYR A N 1
ATOM 726 C CA . TYR A 1 91 ? -5.360 2.670 5.457 1.00 91.88 91 TYR A CA 1
ATOM 727 C C . TYR A 1 91 ? -3.907 3.145 5.360 1.00 91.88 91 TYR A C 1
ATOM 729 O O . TYR A 1 91 ? -3.434 3.473 4.269 1.00 91.88 91 TYR A O 1
ATOM 737 N N . TRP A 1 92 ? -3.193 3.184 6.485 1.00 93.50 92 TRP A N 1
ATOM 738 C CA . TRP A 1 92 ? -1.784 3.563 6.506 1.00 93.50 92 TRP A CA 1
ATOM 739 C C . TRP A 1 92 ? -0.905 2.569 5.741 1.00 93.50 92 TRP A C 1
ATOM 741 O O . TRP A 1 92 ? -0.018 2.988 4.996 1.00 93.50 92 TRP A O 1
ATOM 751 N N . GLU A 1 93 ? -1.156 1.268 5.884 1.00 91.06 93 GLU A N 1
ATOM 752 C CA . GLU A 1 93 ? -0.444 0.231 5.137 1.00 91.06 93 GLU A CA 1
ATOM 753 C C . GLU A 1 93 ? -0.639 0.403 3.626 1.00 91.06 93 GLU A C 1
ATOM 755 O O . GLU A 1 93 ? 0.342 0.468 2.881 1.00 91.06 93 GLU A O 1
ATOM 760 N N . VAL A 1 94 ? -1.888 0.577 3.178 1.00 90.12 94 VAL A N 1
ATOM 761 C CA . VAL A 1 94 ? -2.197 0.821 1.760 1.00 90.12 94 VAL A CA 1
ATOM 762 C C . VAL A 1 94 ? -1.488 2.073 1.247 1.00 90.12 94 VAL A C 1
ATOM 764 O O . VAL A 1 94 ? -0.854 2.038 0.192 1.00 90.12 94 VAL A O 1
ATOM 767 N N . MET A 1 95 ? -1.538 3.173 2.002 1.00 90.75 95 MET A N 1
ATOM 768 C CA . MET A 1 95 ? -0.866 4.418 1.626 1.00 90.75 95 MET A CA 1
ATOM 769 C C . MET A 1 95 ? 0.658 4.254 1.543 1.00 90.75 95 MET A C 1
ATOM 771 O O . MET A 1 95 ? 1.282 4.771 0.620 1.00 90.75 95 MET A O 1
ATOM 775 N N . SER A 1 96 ? 1.258 3.509 2.473 1.00 90.69 96 SER A N 1
ATOM 776 C CA . SER A 1 96 ? 2.707 3.269 2.503 1.00 90.69 96 SER A CA 1
ATOM 777 C C . SER A 1 96 ? 3.175 2.514 1.256 1.00 90.69 96 SER A C 1
ATOM 779 O O . SER A 1 96 ? 4.159 2.914 0.633 1.00 90.69 96 SER A O 1
ATOM 781 N N . ARG A 1 97 ? 2.432 1.479 0.836 1.00 88.31 97 ARG A N 1
ATOM 782 C CA . ARG A 1 97 ? 2.709 0.741 -0.409 1.00 88.31 97 ARG A CA 1
ATOM 783 C C . ARG A 1 97 ? 2.572 1.631 -1.646 1.00 88.31 97 ARG A C 1
ATOM 785 O O . ARG A 1 97 ? 3.424 1.590 -2.528 1.00 88.31 97 ARG A O 1
ATOM 792 N N . LEU A 1 98 ? 1.549 2.487 -1.695 1.00 88.31 98 LEU A N 1
ATOM 793 C CA . LEU A 1 98 ? 1.362 3.436 -2.801 1.00 88.31 98 LEU A CA 1
ATOM 794 C C . LEU A 1 98 ? 2.482 4.479 -2.888 1.00 88.31 98 LEU A C 1
ATOM 796 O O . LEU A 1 98 ? 2.901 4.839 -3.987 1.00 88.31 98 LEU A O 1
ATOM 800 N N . LEU A 1 99 ? 2.976 4.965 -1.748 1.00 90.94 99 LEU A N 1
ATOM 801 C CA . LEU A 1 99 ? 4.101 5.900 -1.709 1.00 90.94 99 LEU A CA 1
ATOM 802 C C . LEU A 1 99 ? 5.400 5.249 -2.193 1.00 90.94 99 LEU A C 1
ATOM 804 O O . LEU A 1 99 ? 6.125 5.879 -2.963 1.00 90.94 99 LEU A O 1
ATOM 808 N N . ALA A 1 100 ? 5.660 4.000 -1.797 1.00 87.81 100 ALA A N 1
ATOM 809 C CA . ALA A 1 100 ? 6.799 3.232 -2.296 1.00 87.81 100 ALA A CA 1
ATOM 810 C C . ALA A 1 100 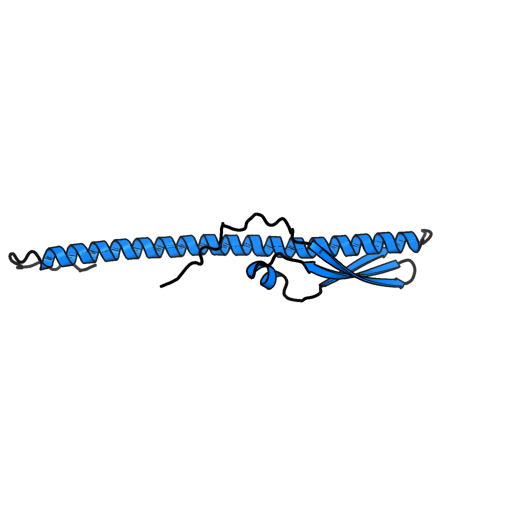? 6.710 3.050 -3.819 1.00 87.81 100 ALA A C 1
ATOM 812 O O . ALA A 1 100 ? 7.610 3.472 -4.538 1.00 87.81 100 ALA A O 1
ATOM 813 N N . PHE A 1 101 ? 5.562 2.585 -4.323 1.00 87.62 101 PHE A N 1
ATOM 814 C CA . PHE A 1 101 ? 5.340 2.421 -5.762 1.00 87.62 101 PHE A CA 1
ATOM 815 C C . PHE A 1 101 ? 5.519 3.726 -6.548 1.00 87.62 101 PHE A C 1
ATOM 817 O O . PHE A 1 101 ? 6.124 3.740 -7.617 1.00 87.62 101 PHE A O 1
ATOM 824 N N . LYS A 1 102 ? 5.029 4.853 -6.015 1.00 88.06 102 LYS A N 1
ATOM 825 C CA . LYS A 1 102 ? 5.237 6.173 -6.626 1.00 88.06 102 LYS A CA 1
ATOM 826 C C . LYS A 1 102 ? 6.725 6.525 -6.727 1.00 88.06 102 LYS A C 1
ATOM 828 O O . LYS A 1 102 ? 7.137 7.115 -7.726 1.00 88.06 102 LYS A O 1
ATOM 833 N N . SER A 1 103 ? 7.507 6.208 -5.697 1.00 90.62 103 SER A N 1
ATOM 834 C CA . SER A 1 103 ? 8.954 6.436 -5.685 1.00 90.62 103 SER A CA 1
ATOM 835 C C . SER A 1 103 ? 9.660 5.569 -6.727 1.00 90.62 103 SER A C 1
ATOM 837 O O . SER A 1 103 ? 10.430 6.089 -7.534 1.00 90.62 103 SER A O 1
ATOM 839 N N . ASP A 1 104 ? 9.337 4.278 -6.767 1.00 86.50 104 ASP A N 1
ATOM 840 C CA . ASP A 1 104 ? 9.938 3.321 -7.700 1.00 86.50 104 ASP A CA 1
ATOM 841 C C . ASP A 1 104 ? 9.600 3.670 -9.153 1.00 86.50 104 ASP A C 1
ATOM 843 O O . ASP A 1 104 ? 10.473 3.673 -10.021 1.00 86.50 104 ASP A O 1
ATOM 847 N N . LEU A 1 105 ? 8.347 4.061 -9.420 1.00 88.19 105 LEU A N 1
ATOM 848 C CA . LEU A 1 105 ? 7.918 4.523 -10.739 1.00 88.19 105 LEU A CA 1
ATOM 849 C C . LEU A 1 105 ? 8.708 5.756 -11.185 1.00 88.19 105 LEU A C 1
ATOM 851 O O . LEU A 1 105 ? 9.116 5.838 -12.341 1.00 88.19 105 LEU A O 1
ATOM 855 N N . LYS A 1 106 ? 8.948 6.709 -10.277 1.00 92.38 106 LYS A N 1
ATOM 856 C CA . LYS A 1 106 ? 9.764 7.883 -10.589 1.00 92.38 106 LYS A CA 1
ATOM 857 C C . LYS A 1 106 ? 11.191 7.479 -10.968 1.00 92.38 106 LYS A C 1
ATOM 859 O O . LYS A 1 106 ? 11.690 7.938 -11.990 1.00 92.38 106 LYS A O 1
ATOM 864 N N . GLN A 1 107 ? 11.822 6.603 -10.189 1.00 91.88 107 GLN A N 1
ATOM 865 C CA . GLN A 1 107 ? 13.175 6.127 -10.479 1.00 91.88 107 GLN A CA 1
ATOM 866 C C . GLN A 1 107 ? 13.252 5.375 -11.816 1.00 91.88 107 GLN A C 1
ATOM 868 O O . GLN A 1 107 ? 14.207 5.553 -12.576 1.00 91.88 107 GLN A O 1
ATOM 873 N N . PHE A 1 108 ? 12.243 4.554 -12.115 1.00 90.62 108 PHE A N 1
ATOM 874 C CA . PHE A 1 108 ? 12.136 3.854 -13.389 1.00 90.62 108 PHE A CA 1
ATOM 875 C C . PHE A 1 108 ? 12.074 4.834 -14.565 1.00 90.62 108 PHE A C 1
ATOM 877 O O . PHE A 1 108 ? 12.837 4.677 -15.515 1.00 90.62 108 PHE A O 1
ATOM 884 N N . LEU A 1 109 ? 11.215 5.857 -14.490 1.00 93.62 109 LEU A N 1
ATOM 885 C CA . LEU A 1 109 ? 11.082 6.869 -15.543 1.00 93.62 109 LEU A CA 1
ATOM 886 C C . LEU A 1 109 ? 12.380 7.662 -15.738 1.00 93.62 109 LEU A C 1
ATOM 888 O O . LEU A 1 109 ? 12.847 7.786 -16.866 1.00 93.62 109 LEU A O 1
ATOM 892 N N . ASP A 1 110 ? 13.012 8.102 -14.647 1.00 94.25 110 ASP A N 1
ATOM 893 C CA . ASP A 1 110 ? 14.283 8.838 -14.704 1.00 94.25 110 ASP A CA 1
ATOM 894 C C . ASP A 1 110 ? 15.398 7.977 -15.361 1.00 94.25 110 ASP A C 1
ATOM 896 O O . ASP A 1 110 ? 16.206 8.457 -16.166 1.00 94.25 110 ASP A O 1
ATOM 900 N N . THR A 1 111 ? 15.423 6.670 -15.070 1.00 93.88 111 THR A N 1
ATOM 901 C CA . THR A 1 111 ? 16.371 5.719 -15.681 1.00 93.88 111 THR A CA 1
ATOM 902 C C . THR A 1 111 ? 16.059 5.481 -17.157 1.00 93.88 111 THR A C 1
ATOM 904 O O . THR A 1 111 ? 16.968 5.462 -17.989 1.00 93.88 111 THR A O 1
ATOM 907 N N . PHE A 1 112 ? 14.780 5.305 -17.493 1.00 93.69 112 PHE A N 1
ATOM 908 C CA . PHE A 1 112 ? 14.326 5.096 -18.862 1.00 93.69 112 PHE A CA 1
ATOM 909 C C . PHE A 1 112 ? 14.712 6.273 -19.760 1.00 93.69 112 PHE A C 1
ATOM 911 O O . PHE A 1 112 ? 15.312 6.052 -20.811 1.00 93.69 112 PHE A O 1
ATOM 918 N N . ASP A 1 113 ? 14.458 7.506 -19.320 1.00 95.12 113 ASP A N 1
ATOM 919 C CA . ASP A 1 113 ? 14.799 8.718 -20.072 1.00 95.12 113 ASP A CA 1
ATOM 920 C C . ASP A 1 113 ? 16.309 8.835 -20.316 1.00 95.12 113 ASP A C 1
ATOM 922 O O . ASP A 1 113 ? 16.748 9.211 -21.408 1.00 95.12 113 ASP A O 1
ATOM 926 N N . THR A 1 114 ? 17.118 8.446 -19.328 1.00 95.94 114 THR A N 1
ATOM 927 C CA . THR A 1 114 ? 18.581 8.421 -19.456 1.00 95.94 114 THR A CA 1
ATOM 928 C C . THR A 1 114 ? 19.025 7.425 -20.529 1.00 95.94 114 THR A C 1
ATOM 930 O O . THR A 1 114 ? 19.785 7.781 -21.432 1.00 95.94 114 THR A O 1
ATOM 933 N N . VAL A 1 115 ? 18.533 6.184 -20.464 1.00 95.25 115 VAL A N 1
ATOM 934 C CA . VAL A 1 115 ? 18.875 5.130 -21.433 1.00 95.25 115 VAL A CA 1
ATOM 935 C C . VAL A 1 115 ? 18.393 5.501 -22.834 1.00 95.25 115 VAL A C 1
ATOM 937 O O . VAL A 1 115 ? 19.129 5.325 -23.805 1.00 95.25 115 VAL A O 1
ATOM 940 N N . TYR A 1 116 ? 17.181 6.046 -22.943 1.00 95.81 116 TYR A N 1
ATOM 941 C CA . TYR A 1 116 ? 16.619 6.510 -24.205 1.00 95.81 116 TYR A CA 1
ATOM 942 C C . TYR A 1 116 ? 17.491 7.596 -24.839 1.00 95.81 116 TYR A C 1
ATOM 944 O O . TYR A 1 116 ? 17.855 7.483 -26.008 1.00 95.81 116 TYR A O 1
ATOM 952 N N . SER A 1 117 ? 17.886 8.607 -24.062 1.00 95.56 117 SER A N 1
ATOM 953 C CA . SER A 1 117 ? 18.717 9.715 -24.547 1.00 95.56 117 SER A CA 1
ATOM 954 C C . SER A 1 117 ? 20.085 9.229 -25.033 1.00 95.56 117 SER A C 1
ATOM 956 O O . SER A 1 117 ? 20.510 9.583 -26.131 1.00 95.56 117 SER A O 1
ATOM 958 N N . GLN A 1 118 ? 20.743 8.350 -24.267 1.00 94.94 118 GLN A N 1
ATOM 959 C CA . GLN A 1 118 ? 22.026 7.749 -24.657 1.00 94.94 118 GLN A CA 1
ATOM 960 C C . GLN A 1 118 ? 21.913 6.917 -25.938 1.00 94.94 118 GLN A C 1
ATOM 962 O O . GLN A 1 118 ? 22.795 6.958 -26.800 1.00 94.94 118 GLN A O 1
ATOM 967 N N . PHE A 1 119 ? 20.832 6.146 -26.070 1.00 95.06 119 PHE A N 1
ATOM 968 C CA . PHE A 1 119 ? 20.595 5.351 -27.266 1.00 95.06 119 PHE A CA 1
ATOM 969 C C . PHE A 1 119 ? 20.310 6.237 -28.482 1.00 95.06 119 PHE A C 1
ATOM 971 O O . PHE A 1 119 ? 20.883 5.984 -29.538 1.00 95.06 119 PHE A O 1
ATOM 978 N N . SER A 1 120 ? 19.489 7.281 -28.331 1.00 94.81 120 SER A N 1
ATOM 979 C CA . SER A 1 120 ? 19.191 8.245 -29.399 1.00 94.81 120 SER A CA 1
ATOM 980 C C . SER A 1 120 ? 20.462 8.926 -29.899 1.00 94.81 120 SER A C 1
ATOM 982 O O . SER A 1 120 ? 20.738 8.891 -31.089 1.00 94.81 120 SER A O 1
ATOM 984 N N . GLU A 1 121 ? 21.302 9.442 -28.997 1.00 93.19 121 GLU A N 1
ATOM 985 C CA . GLU A 1 121 ? 22.570 10.084 -29.369 1.00 93.19 121 GLU A CA 1
ATOM 986 C C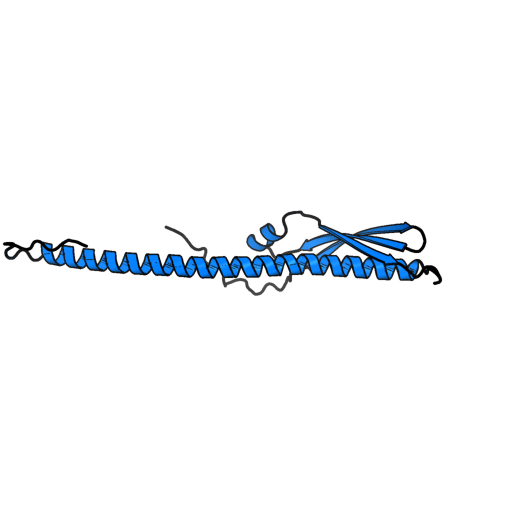 . GLU A 1 121 ? 23.509 9.112 -30.104 1.00 93.19 121 GLU A C 1
ATOM 988 O O . GLU A 1 121 ? 24.198 9.474 -31.060 1.00 93.19 121 GLU A O 1
ATOM 993 N N . LYS A 1 122 ? 23.562 7.845 -29.670 1.00 92.19 122 LYS A N 1
ATOM 994 C CA . LYS A 1 122 ? 24.347 6.814 -30.360 1.00 92.19 122 LYS A CA 1
ATOM 995 C C . LYS A 1 122 ? 23.767 6.487 -31.735 1.00 92.19 122 LYS A C 1
ATOM 997 O O . LYS A 1 122 ? 24.536 6.298 -32.677 1.00 92.19 122 LYS A O 1
ATOM 1002 N N . TYR A 1 123 ? 22.446 6.401 -31.845 1.00 90.44 123 TYR A N 1
ATOM 1003 C CA . TYR A 1 123 ? 21.752 6.164 -33.103 1.00 90.44 123 TYR A CA 1
ATOM 1004 C C . TYR A 1 123 ? 22.042 7.289 -34.100 1.00 90.44 123 TYR A C 1
ATOM 1006 O O . TYR A 1 123 ? 22.549 7.001 -35.180 1.00 90.44 123 TYR A O 1
ATOM 1014 N N . ASP A 1 124 ? 21.846 8.548 -33.701 1.00 91.44 124 ASP A N 1
ATOM 1015 C CA . ASP A 1 124 ? 22.070 9.721 -34.552 1.00 91.44 124 ASP A CA 1
ATOM 1016 C C . ASP A 1 124 ? 23.523 9.788 -35.044 1.00 91.44 124 ASP A C 1
ATOM 1018 O O . ASP A 1 124 ? 23.764 9.912 -36.243 1.00 91.44 124 ASP A O 1
ATOM 1022 N N . ARG A 1 125 ? 24.502 9.575 -34.148 1.00 87.62 125 ARG A N 1
ATOM 1023 C CA . ARG A 1 125 ? 25.925 9.485 -34.530 1.00 87.62 125 ARG A CA 1
ATOM 1024 C C . ARG A 1 125 ? 26.210 8.354 -35.513 1.00 87.62 125 ARG A C 1
ATOM 1026 O O . ARG A 1 125 ? 27.033 8.509 -36.411 1.00 87.62 125 ARG A O 1
ATOM 1033 N N . THR A 1 126 ? 25.561 7.204 -35.339 1.00 85.44 126 THR A N 1
ATOM 1034 C CA . THR A 1 126 ? 25.762 6.049 -36.226 1.00 85.44 126 THR A CA 1
ATOM 1035 C C . THR A 1 126 ? 25.193 6.326 -37.614 1.00 85.44 126 THR A C 1
ATOM 1037 O O . THR A 1 126 ? 25.843 5.994 -38.603 1.00 85.44 126 THR A O 1
ATOM 1040 N N . ILE A 1 127 ? 24.016 6.954 -37.695 1.00 89.69 127 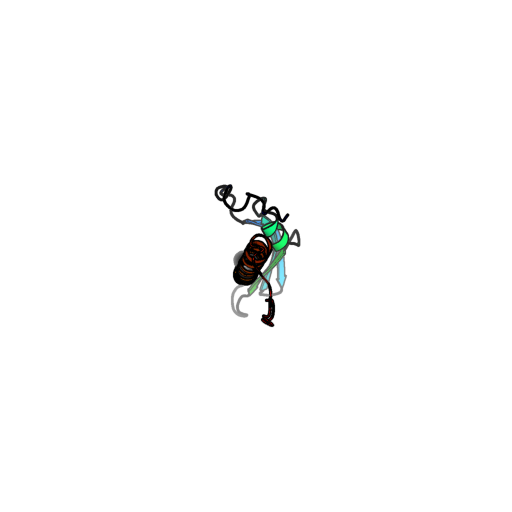ILE A N 1
ATOM 1041 C CA . ILE A 1 127 ? 23.420 7.384 -38.964 1.00 89.69 127 ILE A CA 1
ATOM 1042 C C . ILE A 1 127 ? 24.332 8.403 -39.648 1.00 89.69 127 ILE A C 1
ATOM 1044 O O . ILE A 1 127 ? 24.718 8.178 -40.788 1.00 89.69 127 ILE A O 1
ATOM 1048 N N . GLU A 1 128 ? 24.788 9.435 -38.935 1.00 84.88 128 GLU A N 1
ATOM 1049 C CA . GLU A 1 128 ? 25.680 10.451 -39.504 1.00 84.88 128 GLU A CA 1
ATOM 1050 C C . GLU A 1 128 ? 27.006 9.857 -40.020 1.00 84.88 128 GLU A C 1
ATOM 1052 O O . GLU A 1 128 ? 27.418 10.157 -41.141 1.00 84.88 128 GLU A O 1
ATOM 1057 N N . CYS A 1 129 ? 27.674 8.983 -39.250 1.00 77.75 129 CYS A N 1
ATOM 1058 C CA . CYS A 1 129 ? 28.891 8.303 -39.723 1.00 77.75 129 CYS A CA 1
ATOM 1059 C C . CYS A 1 129 ? 28.597 7.403 -40.941 1.00 77.75 129 CYS A C 1
ATOM 1061 O O . CYS A 1 129 ? 29.423 7.325 -41.851 1.00 77.75 129 CYS A O 1
ATOM 1063 N N . THR A 1 130 ? 27.435 6.738 -40.981 1.00 81.06 130 THR A N 1
ATOM 1064 C CA . THR A 1 130 ? 27.042 5.870 -42.106 1.00 81.06 130 THR A CA 1
ATOM 1065 C C . THR A 1 130 ? 26.768 6.682 -43.368 1.00 81.06 130 THR A C 1
ATOM 1067 O O . THR A 1 130 ? 27.277 6.331 -44.430 1.00 81.06 130 THR A O 1
ATOM 1070 N N . ASP A 1 131 ? 26.036 7.789 -43.261 1.00 83.19 131 ASP A N 1
ATOM 1071 C CA . ASP A 1 131 ? 25.736 8.671 -44.390 1.00 83.19 131 ASP A CA 1
ATOM 1072 C C . ASP A 1 131 ? 27.027 9.274 -44.964 1.00 83.19 131 ASP A C 1
ATOM 1074 O O . ASP A 1 131 ? 27.271 9.178 -46.167 1.00 83.19 131 ASP A O 1
ATOM 1078 N N . ARG A 1 132 ? 27.936 9.764 -44.102 1.00 75.56 132 ARG A N 1
ATOM 1079 C CA . ARG A 1 132 ? 29.268 10.240 -44.527 1.00 75.56 132 ARG A CA 1
ATOM 1080 C C . ARG A 1 132 ? 30.081 9.155 -45.231 1.00 75.56 132 ARG A C 1
ATOM 1082 O O . ARG A 1 132 ? 30.770 9.446 -46.208 1.00 75.56 132 ARG A O 1
ATOM 1089 N N . TYR A 1 133 ? 30.033 7.915 -44.739 1.00 74.38 133 TYR A N 1
ATOM 1090 C CA . TYR A 1 133 ? 30.699 6.786 -45.389 1.00 74.38 133 TYR A CA 1
ATOM 1091 C C . TYR A 1 133 ? 30.119 6.546 -46.787 1.00 74.38 133 TYR A C 1
ATOM 1093 O O . TYR A 1 133 ? 30.866 6.473 -47.760 1.00 74.38 133 TYR A O 1
ATOM 1101 N N . LEU A 1 134 ? 28.793 6.470 -46.911 1.00 76.00 134 LEU A N 1
ATOM 1102 C CA . LEU A 1 134 ? 28.122 6.215 -48.185 1.00 76.00 134 LEU A CA 1
ATOM 1103 C C . LEU A 1 134 ? 28.370 7.327 -49.211 1.00 76.00 134 LEU A C 1
ATOM 1105 O O . LEU A 1 134 ? 28.637 7.018 -50.374 1.00 76.00 134 LEU A O 1
ATOM 1109 N N . ASP A 1 135 ? 28.370 8.594 -48.795 1.00 75.56 135 ASP A N 1
ATOM 1110 C CA . ASP A 1 135 ? 28.713 9.724 -49.665 1.00 75.56 135 ASP A CA 1
ATOM 1111 C C . ASP A 1 135 ? 30.151 9.618 -50.192 1.00 75.56 135 ASP A C 1
ATOM 1113 O O . ASP A 1 135 ? 30.397 9.815 -51.387 1.00 75.56 135 ASP A O 1
ATOM 1117 N N . ARG A 1 136 ? 31.102 9.219 -49.333 1.00 64.31 136 ARG A N 1
ATOM 1118 C CA . ARG A 1 136 ? 32.512 9.035 -49.715 1.00 64.31 136 ARG A CA 1
ATOM 1119 C C . ARG A 1 136 ? 32.709 7.917 -50.746 1.00 64.31 136 ARG A C 1
ATOM 1121 O O . ARG A 1 136 ? 33.602 8.017 -51.580 1.00 64.31 136 ARG A O 1
ATOM 1128 N N . PHE A 1 137 ? 31.900 6.857 -50.699 1.00 62.97 137 PHE A N 1
ATOM 1129 C CA . PHE A 1 137 ? 32.001 5.721 -51.627 1.00 62.97 137 PHE A CA 1
ATOM 1130 C C . PHE A 1 137 ? 31.192 5.912 -52.919 1.00 62.97 137 PHE A C 1
ATOM 1132 O O . PHE A 1 137 ? 31.630 5.463 -53.980 1.00 62.97 137 PHE A O 1
ATOM 1139 N N . ASN A 1 138 ? 30.059 6.618 -52.867 1.00 60.66 138 ASN A N 1
ATOM 1140 C CA . ASN A 1 138 ? 29.289 6.979 -54.063 1.00 60.66 138 ASN A CA 1
ATOM 1141 C C . ASN A 1 138 ? 29.975 8.087 -54.884 1.00 60.66 138 ASN A C 1
ATOM 1143 O O . ASN A 1 138 ? 29.780 8.170 -56.097 1.00 60.66 138 ASN A O 1
ATOM 1147 N N . GLY A 1 139 ? 30.828 8.898 -54.250 1.00 49.12 139 GLY A N 1
ATOM 1148 C CA . GLY A 1 139 ? 31.737 9.842 -54.896 1.00 49.12 139 GLY A CA 1
ATOM 1149 C C . GLY A 1 139 ? 33.101 9.230 -55.217 1.00 49.12 139 GLY A C 1
ATOM 1150 O O . GLY A 1 139 ? 34.115 9.666 -54.683 1.00 49.12 139 GLY A O 1
ATOM 1151 N N . CYS A 1 140 ? 33.172 8.231 -56.099 1.00 44.72 140 CYS A N 1
ATOM 1152 C CA . CYS A 1 140 ? 34.456 7.767 -56.634 1.00 44.72 140 CYS A CA 1
ATOM 1153 C C . CYS A 1 140 ? 35.085 8.824 -57.565 1.00 44.72 140 CYS A C 1
ATOM 1155 O O . CYS A 1 140 ? 34.996 8.733 -58.789 1.00 44.72 140 CYS A O 1
ATOM 1157 N N . GLN A 1 141 ? 35.768 9.809 -56.979 1.00 45.53 141 GLN A N 1
ATOM 1158 C CA . GLN A 1 141 ? 36.891 10.502 -57.605 1.00 45.53 141 GLN A CA 1
ATOM 1159 C C . GLN A 1 141 ? 38.095 10.456 -56.654 1.00 45.53 141 GLN A C 1
ATOM 1161 O O . GLN A 1 141 ? 38.142 11.163 -55.658 1.00 45.53 141 GLN A O 1
ATOM 1166 N N . ASN A 1 142 ? 39.062 9.610 -57.024 1.00 48.81 142 ASN A N 1
ATOM 1167 C CA . ASN A 1 142 ? 40.475 9.616 -56.629 1.00 48.81 142 ASN A CA 1
ATOM 1168 C C . ASN A 1 142 ? 40.789 9.514 -55.125 1.00 48.81 142 ASN A C 1
ATOM 1170 O O . ASN A 1 142 ? 40.957 10.512 -54.434 1.00 48.81 142 ASN A O 1
ATOM 1174 N N . PHE A 1 143 ? 40.992 8.283 -54.651 1.00 51.28 143 PHE A N 1
ATOM 1175 C CA . PHE A 1 143 ? 41.598 8.010 -53.348 1.00 51.28 143 PHE A CA 1
ATOM 1176 C C . PHE A 1 143 ? 43.102 7.763 -53.499 1.00 51.28 143 PHE A C 1
ATOM 1178 O O . PHE A 1 143 ? 43.533 6.634 -53.722 1.00 51.28 143 PHE A O 1
ATOM 1185 N N . GLU A 1 144 ? 43.904 8.809 -53.326 1.00 47.75 144 GLU A N 1
ATOM 1186 C CA . GLU A 1 144 ? 45.292 8.664 -52.892 1.00 47.75 144 GLU A CA 1
ATOM 1187 C C . GLU A 1 144 ? 45.434 9.361 -51.543 1.00 47.75 144 GLU A C 1
ATOM 1189 O O . GLU A 1 144 ? 45.223 10.563 -51.446 1.00 47.75 144 GLU A O 1
ATOM 1194 N N . ASN A 1 145 ? 45.801 8.571 -50.529 1.00 55.09 145 ASN A N 1
ATOM 1195 C CA . ASN A 1 145 ? 46.089 8.962 -49.150 1.00 55.09 145 ASN A CA 1
ATOM 1196 C C . ASN A 1 145 ? 44.948 9.641 -48.389 1.00 55.09 145 ASN A C 1
ATOM 1198 O O . ASN A 1 145 ? 44.669 10.805 -48.607 1.00 55.09 145 ASN A O 1
ATOM 1202 N N . GLU A 1 146 ? 44.411 8.958 -47.376 1.00 48.34 146 GLU A N 1
ATOM 1203 C CA . GLU A 1 146 ? 44.253 9.588 -46.060 1.00 48.34 146 GLU A CA 1
ATOM 1204 C C . GLU A 1 146 ? 43.922 8.551 -44.987 1.00 48.34 146 GLU A C 1
ATOM 1206 O O . GLU A 1 146 ? 42.893 7.876 -44.996 1.00 48.34 146 GLU A O 1
ATOM 1211 N N . SER A 1 147 ? 44.863 8.433 -44.059 1.00 50.66 147 SER A N 1
ATOM 1212 C CA . SER A 1 147 ? 44.832 7.662 -42.827 1.00 50.66 147 SER A CA 1
ATOM 1213 C C . SER A 1 147 ? 44.071 8.417 -41.734 1.00 50.66 147 SER A C 1
ATOM 1215 O O . SER A 1 147 ? 44.648 8.739 -40.695 1.00 50.66 147 SER A O 1
ATOM 1217 N N . GLU A 1 148 ? 42.802 8.745 -41.964 1.00 48.38 148 GLU A N 1
ATOM 1218 C CA . GLU A 1 148 ? 41.937 9.170 -40.863 1.00 48.38 148 GLU A CA 1
ATOM 1219 C C . GLU A 1 148 ? 41.258 7.948 -40.244 1.00 48.38 148 GLU A C 1
ATOM 1221 O O . GLU A 1 148 ? 40.794 7.064 -40.975 1.00 48.38 148 GLU A O 1
ATOM 1226 N N . PRO A 1 149 ? 41.214 7.854 -38.903 1.00 47.25 149 PRO A N 1
ATOM 1227 C CA . PRO A 1 149 ? 40.463 6.800 -38.259 1.00 47.25 149 PRO A CA 1
ATOM 1228 C C . PRO A 1 149 ? 38.996 6.967 -38.655 1.00 47.25 149 PRO A C 1
ATOM 1230 O O . PRO A 1 149 ? 38.412 8.041 -38.508 1.00 47.25 149 PRO A O 1
ATOM 1233 N N . PHE A 1 150 ? 38.405 5.888 -39.164 1.00 52.81 150 PHE A N 1
ATOM 1234 C CA . PHE A 1 150 ? 36.957 5.756 -39.141 1.00 52.81 150 PHE A CA 1
ATOM 1235 C C . PHE A 1 150 ? 36.492 5.975 -37.698 1.00 52.81 150 PHE A C 1
ATOM 1237 O O . PHE A 1 150 ? 37.229 5.628 -36.768 1.00 52.81 150 PHE A O 1
ATOM 1244 N N . CYS A 1 151 ? 35.306 6.572 -37.535 1.00 56.38 151 CYS A N 1
ATOM 1245 C CA . CYS A 1 151 ? 34.563 6.495 -36.279 1.00 56.38 151 CYS A CA 1
ATOM 1246 C C . CYS A 1 151 ? 34.774 5.094 -35.640 1.00 56.38 151 CYS A C 1
ATOM 1248 O O . CYS A 1 151 ? 35.012 5.049 -34.418 1.00 56.38 151 CYS A O 1
#

Secondary structure (DSSP, 8-state):
-----TTSSTT-------EEEEEEEEEEEETTEEEEEEEEEEE--S-HHHHHHT-SS-EEEEEEEE--TTS---HHHHHHHHHHHHHHHHHHHHHHHHHHHHHHHHHHHHHHHHHHHHHHHHHHHHHHHHHHHHHHHHS-S------PPP-

Foldseek 3Di:
DDDPPPPPPDPPDDPPDWDWAWPDWDWDDDDQKIKIKTKTAIDDDPDPLVCVLRPDRIDIFMFMAGDDPPDDRDPVVRVVRRVVRRVVRSVVVVVVSVVVVVVVVVVVVVVVVVVVVVVVVVVVVVVVLVVVVVVVVVPPDDDDDDDDDRD